Protein AF-A0A1Z4NPJ8-F1 (afdb_monomer_lite)

Foldseek 3Di:
DPPPVLVVVVVVLCVVVVVVVVVVVVCPPCCPDDQPQFDDPVLVVVVCVVQVWDDWDADPRRFTWTHHHPHPDIDTDDLVVVVVSCVVVDTDPVLVVLVVVLVVQQVSLVVVCVSVVDCVSNVVSVVSVVVSVVSVPPSDD

pLDDT: mean 70.24, std 15.09, range [37.28, 91.12]

Sequence (141 aa):
MTGLSRQKLGKFLVSAISFFFLDLNSMQIPIFQTPMKHYCDRWIEEWCLDNGWTDLFIERSNNYWAFPPGAVMPEPIPAQVLHIIKAERGMTFEEKFWSISAVIGTLVAIISTYIFKCPMPMIIAFAFDAVTAAQLELEDI

Secondary structure (DSSP, 8-state):
--HHHHHHHHHHHHHHHHHHHHHHHHS---SS------S-HHHHHHHHHHTT-EEEEEETTTEEEEEPTT-SS-EEPPHHHHHHHHHHH---HHHHHHHHHHHHHHHHHHHHHHHH--SHHHHHHHHHHHHHHHHHSTT--

Structure (mmCIF, N/CA/C/O backbone):
data_AF-A0A1Z4NPJ8-F1
#
_entry.id   AF-A0A1Z4NPJ8-F1
#
loop_
_atom_site.group_PDB
_atom_site.id
_atom_site.type_symbol
_atom_site.label_atom_id
_atom_site.label_alt_id
_atom_site.label_comp_id
_atom_site.label_asym_id
_atom_site.label_entity_id
_atom_site.label_seq_id
_atom_site.pdbx_PDB_ins_code
_atom_site.Cartn_x
_atom_site.Cartn_y
_atom_site.Cartn_z
_atom_site.occupancy
_atom_site.B_iso_or_equiv
_atom_site.auth_seq_id
_atom_site.auth_comp_id
_atom_site.auth_asym_id
_atom_site.auth_atom_id
_atom_site.pdbx_PDB_model_num
ATOM 1 N N . MET A 1 1 ? -11.045 3.114 49.643 1.00 44.00 1 MET A N 1
ATOM 2 C CA . MET A 1 1 ? -9.840 3.538 48.884 1.00 44.00 1 MET A CA 1
ATOM 3 C C . MET A 1 1 ? -9.912 3.137 47.396 1.00 44.00 1 MET A C 1
ATOM 5 O O . MET A 1 1 ? -8.926 2.699 46.828 1.00 44.00 1 MET A O 1
ATOM 9 N N . THR A 1 2 ? -11.056 3.304 46.720 1.00 51.03 2 THR A N 1
ATOM 10 C CA . THR A 1 2 ? -11.280 2.831 45.328 1.00 51.03 2 THR A CA 1
ATOM 11 C C . THR A 1 2 ? -11.629 3.956 44.338 1.00 51.03 2 THR A C 1
ATOM 13 O O . THR A 1 2 ? -11.810 3.702 43.151 1.00 51.03 2 THR A O 1
ATOM 16 N N . GLY A 1 3 ? -11.699 5.212 44.800 1.00 46.16 3 GLY A N 1
ATOM 17 C CA . GLY A 1 3 ? -12.078 6.374 43.979 1.00 46.16 3 GLY A CA 1
ATOM 18 C C . GLY A 1 3 ? -10.922 7.081 43.259 1.00 46.16 3 GLY A C 1
ATOM 19 O O . GLY A 1 3 ? -11.138 7.703 42.223 1.00 46.16 3 GLY A O 1
ATOM 20 N N . LEU A 1 4 ? -9.684 6.957 43.756 1.00 44.62 4 LEU A N 1
ATOM 21 C CA . LEU A 1 4 ? -8.534 7.713 43.232 1.00 44.62 4 LEU A CA 1
ATOM 22 C C . LEU A 1 4 ? -7.967 7.122 41.923 1.00 44.62 4 LEU A C 1
ATOM 24 O O . LEU A 1 4 ? -7.453 7.856 41.082 1.00 44.62 4 LEU A O 1
ATOM 28 N N . SER A 1 5 ? -8.119 5.806 41.716 1.00 52.56 5 SER A N 1
ATOM 29 C CA . SER A 1 5 ? -7.700 5.110 40.486 1.00 52.56 5 SER A CA 1
ATOM 30 C C . SER A 1 5 ? -8.597 5.458 39.286 1.00 52.56 5 SER A C 1
ATOM 32 O O . SER A 1 5 ? -8.096 5.736 38.197 1.00 52.56 5 SER A O 1
ATOM 34 N N . ARG A 1 6 ? -9.920 5.586 39.496 1.00 52.38 6 ARG A N 1
ATOM 35 C CA . ARG A 1 6 ? -10.877 5.984 38.441 1.00 52.38 6 ARG A CA 1
ATOM 36 C C . ARG A 1 6 ? -10.628 7.389 37.897 1.00 52.38 6 ARG A C 1
ATOM 38 O O . ARG A 1 6 ? -10.771 7.606 36.702 1.00 52.38 6 ARG A O 1
ATOM 45 N N . GLN A 1 7 ? -10.234 8.334 38.750 1.00 52.19 7 GLN A N 1
ATOM 46 C CA . GLN A 1 7 ? -9.930 9.710 38.338 1.00 52.19 7 GLN A CA 1
ATOM 47 C C . GLN A 1 7 ? -8.653 9.798 37.491 1.00 52.19 7 GLN A C 1
ATOM 49 O O . GLN A 1 7 ? -8.614 10.536 36.509 1.00 52.19 7 GLN A O 1
ATOM 54 N N . LYS A 1 8 ? -7.616 9.025 37.838 1.00 53.03 8 LYS A N 1
ATOM 55 C CA . LYS A 1 8 ? -6.364 8.968 37.067 1.00 53.03 8 LYS A CA 1
ATOM 56 C C . LYS A 1 8 ? -6.570 8.283 35.714 1.00 53.03 8 LYS A C 1
ATOM 58 O O . LYS A 1 8 ? -6.087 8.786 34.707 1.00 53.03 8 LYS A O 1
ATOM 63 N N . LEU A 1 9 ? -7.351 7.202 35.690 1.00 51.91 9 LEU A N 1
ATOM 64 C CA . LEU A 1 9 ? -7.707 6.488 34.464 1.00 51.91 9 LEU A CA 1
ATOM 65 C C . LEU A 1 9 ? -8.627 7.322 33.562 1.00 51.91 9 LEU A C 1
ATOM 67 O O . LEU A 1 9 ? -8.419 7.353 32.359 1.00 51.91 9 LEU A O 1
ATOM 71 N N . GLY A 1 10 ? -9.583 8.063 34.134 1.00 55.19 10 GLY A N 1
ATOM 72 C CA . GLY A 1 10 ? -10.443 8.993 33.397 1.00 55.19 10 GLY A CA 1
ATOM 73 C C . GLY A 1 10 ? -9.663 10.146 32.766 1.00 55.19 10 GLY A C 1
ATOM 74 O O . GLY A 1 10 ? -9.915 10.488 31.620 1.00 55.19 10 GLY A O 1
ATOM 75 N N . LYS A 1 11 ? -8.650 10.689 33.456 1.00 55.72 11 LYS A N 1
ATOM 76 C CA . LYS A 1 11 ? -7.721 11.668 32.863 1.00 55.72 11 LYS A CA 1
ATOM 77 C C . LYS A 1 11 ? -6.855 11.056 31.763 1.00 55.72 11 LYS A C 1
ATOM 79 O O . LYS A 1 11 ? -6.576 11.741 30.792 1.00 55.72 11 LYS A O 1
ATOM 84 N N . PHE A 1 12 ? -6.476 9.784 31.881 1.00 57.19 12 PHE A N 1
ATOM 85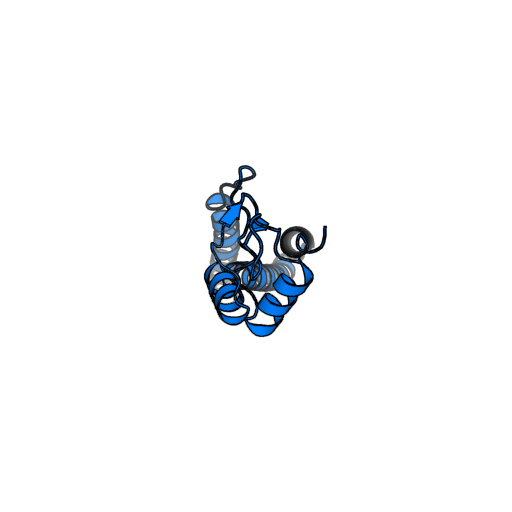 C CA . PHE A 1 12 ? -5.728 9.069 30.845 1.00 57.19 12 PHE A CA 1
ATOM 86 C C . PHE A 1 12 ? -6.593 8.768 29.616 1.00 57.19 12 PHE A C 1
ATOM 88 O O . PHE A 1 12 ? -6.129 8.923 28.499 1.00 57.19 12 PHE A O 1
ATOM 95 N N . LEU A 1 13 ? -7.866 8.414 29.811 1.00 54.06 13 LEU A N 1
ATOM 96 C CA . LEU A 1 13 ? -8.832 8.176 28.738 1.00 54.06 13 LEU A CA 1
ATOM 97 C C . LEU A 1 13 ? -9.266 9.465 28.057 1.00 54.06 13 LEU A C 1
ATOM 99 O O . LEU A 1 13 ? -9.325 9.498 26.842 1.00 54.06 13 LEU A O 1
ATOM 103 N N . VAL A 1 14 ? -9.505 10.537 28.814 1.00 59.09 14 VAL A N 1
ATOM 104 C CA . VAL A 1 14 ? -9.710 11.871 28.238 1.00 59.09 14 VAL A CA 1
ATOM 105 C C . VAL A 1 14 ? -8.441 12.322 27.530 1.00 59.09 14 VAL A C 1
ATOM 107 O O . VAL A 1 14 ? -8.551 12.865 26.452 1.00 59.09 14 VAL A O 1
ATOM 110 N N . SER A 1 15 ? -7.244 12.041 28.050 1.00 53.31 15 SER A N 1
ATOM 111 C CA . SER A 1 15 ? -6.000 12.348 27.339 1.00 53.31 15 SER A CA 1
ATOM 112 C C . SER A 1 15 ? -5.794 11.481 26.102 1.00 53.31 15 SER A C 1
ATOM 114 O O . SER A 1 15 ? -5.224 11.991 25.159 1.00 53.31 15 SER A O 1
ATOM 116 N N . ALA A 1 16 ? -6.236 10.221 26.077 1.00 55.78 16 ALA A N 1
ATOM 117 C CA . ALA A 1 16 ? -6.115 9.317 24.931 1.00 55.78 16 ALA A CA 1
ATOM 118 C C . ALA A 1 16 ? -7.176 9.611 23.868 1.00 55.78 16 ALA A C 1
ATOM 120 O O . ALA A 1 16 ? -6.854 9.640 22.692 1.00 55.78 16 ALA A O 1
ATOM 121 N N . ILE A 1 17 ? -8.410 9.914 24.280 1.00 59.59 17 ILE A N 1
ATOM 122 C CA . ILE A 1 17 ? -9.469 10.440 23.415 1.00 59.59 17 ILE A CA 1
ATOM 123 C C . ILE A 1 17 ? -9.048 11.803 22.896 1.00 59.59 17 ILE A C 1
ATOM 125 O O . ILE A 1 17 ? -9.166 12.010 21.707 1.00 59.59 17 ILE A O 1
ATOM 129 N N . SER A 1 18 ? -8.512 12.697 23.732 1.00 54.12 18 SER A N 1
ATOM 130 C CA . SER A 1 18 ? -7.949 13.976 23.298 1.00 54.12 18 SER A CA 1
ATOM 131 C C . SER A 1 18 ? -6.697 13.795 22.466 1.00 54.12 18 SER A C 1
ATOM 133 O O . SER A 1 18 ? -6.475 14.650 21.642 1.00 54.12 18 SER A O 1
ATOM 135 N N . PHE A 1 19 ? -5.900 12.735 22.627 1.00 54.03 19 PHE A N 1
ATOM 136 C CA . PHE A 1 19 ? -4.785 12.426 21.728 1.00 54.03 19 PHE A CA 1
ATOM 137 C C . PHE A 1 19 ? -5.314 11.930 20.388 1.00 54.03 19 PHE A C 1
ATOM 139 O O . PHE A 1 19 ? -4.790 12.353 19.383 1.00 54.03 19 PHE A O 1
ATOM 146 N N . PHE A 1 20 ? -6.395 11.144 20.366 1.00 54.44 20 PHE A N 1
ATOM 147 C CA . PHE A 1 20 ? -7.124 10.750 19.156 1.00 54.44 20 PHE A CA 1
ATOM 148 C C . PHE A 1 20 ? -7.837 11.949 18.505 1.00 54.44 20 PHE A C 1
ATOM 150 O O . PHE A 1 20 ? -7.895 12.050 17.291 1.00 54.44 20 PHE A O 1
ATOM 157 N N . PHE A 1 21 ? -8.353 12.884 19.314 1.00 46.94 21 PHE A N 1
ATOM 158 C CA . PHE A 1 21 ? -9.003 14.134 18.902 1.00 46.94 21 PHE A CA 1
ATOM 159 C C . PHE A 1 21 ? -7.989 15.208 18.497 1.00 46.94 21 PHE A C 1
ATOM 161 O O . PHE A 1 21 ? -8.321 16.084 17.706 1.00 46.94 21 PHE A O 1
ATOM 168 N N . LEU A 1 22 ? -6.781 15.171 19.068 1.00 44.59 22 LEU A N 1
ATOM 169 C CA . LEU A 1 22 ? -5.618 15.944 18.653 1.00 44.59 22 LEU A CA 1
ATOM 170 C C . LEU A 1 22 ? -5.027 15.321 17.409 1.00 44.59 22 LEU A C 1
ATOM 172 O O . LEU A 1 22 ? -4.691 16.103 16.550 1.00 44.59 22 LEU A O 1
ATOM 176 N N . ASP A 1 23 ? -5.005 13.997 17.251 1.00 45.50 23 ASP A N 1
ATOM 177 C CA . ASP A 1 23 ? -4.711 13.338 15.978 1.00 45.50 23 ASP A CA 1
ATOM 178 C C . ASP A 1 23 ? -5.727 13.811 14.941 1.00 45.50 23 ASP A C 1
ATOM 180 O O . ASP A 1 23 ? -5.323 14.305 13.912 1.00 45.50 23 ASP A O 1
ATOM 184 N N . LEU A 1 24 ? -7.025 13.854 15.271 1.00 44.44 24 LEU A N 1
ATOM 185 C CA . LEU A 1 24 ? -8.109 14.432 14.455 1.00 44.44 24 LEU A CA 1
ATOM 186 C C . LEU A 1 24 ? -8.058 15.965 14.262 1.00 44.44 24 LEU A C 1
ATOM 188 O O . LEU A 1 24 ? -8.724 16.458 13.361 1.00 44.44 24 LEU A O 1
ATOM 192 N N . ASN A 1 25 ? -7.334 16.734 15.089 1.00 41.09 25 ASN A N 1
ATOM 193 C CA . ASN A 1 25 ? -7.172 18.196 14.933 1.00 41.09 25 ASN A CA 1
ATOM 194 C C . ASN A 1 25 ? -5.816 18.584 14.318 1.00 41.09 25 ASN A C 1
ATOM 196 O O . ASN A 1 25 ? -5.717 19.629 13.684 1.00 41.09 25 ASN A O 1
ATOM 200 N N . SER A 1 26 ? -4.772 17.769 14.485 1.00 40.66 26 SER A N 1
ATOM 201 C CA . SER A 1 26 ? -3.510 17.836 13.740 1.00 40.66 26 SER A CA 1
ATOM 202 C C . SER A 1 26 ? -3.658 17.196 12.366 1.00 40.66 26 SER A C 1
ATOM 204 O O . SER A 1 26 ? -3.011 17.621 11.415 1.00 40.66 26 SER A O 1
ATOM 206 N N . MET A 1 27 ? -4.599 16.263 12.232 1.00 42.34 27 MET A N 1
ATOM 207 C CA . MET A 1 27 ? -5.322 15.927 11.015 1.00 42.34 27 MET A CA 1
ATOM 208 C C . MET A 1 27 ? -6.317 17.056 10.768 1.00 42.34 27 MET A C 1
ATOM 210 O O . MET A 1 27 ? -7.532 16.891 10.764 1.00 42.34 27 MET A O 1
ATOM 214 N N . GLN A 1 28 ? -5.766 18.240 10.510 1.00 39.28 28 GLN A N 1
ATOM 215 C CA . GLN A 1 28 ? -6.287 19.090 9.462 1.00 39.28 28 GLN A CA 1
ATOM 216 C C . GLN A 1 28 ? -6.589 18.145 8.305 1.00 39.28 28 GLN A C 1
ATOM 218 O O . GLN A 1 28 ? -5.654 17.760 7.617 1.00 39.28 28 GLN A O 1
ATOM 223 N N . ILE A 1 29 ? -7.828 17.654 8.188 1.00 44.31 29 ILE A N 1
ATOM 224 C CA . ILE A 1 29 ? -8.201 16.696 7.157 1.00 44.31 29 ILE A CA 1
ATOM 225 C C . ILE A 1 29 ? -7.799 17.397 5.866 1.00 44.31 29 ILE A C 1
ATOM 227 O O . ILE A 1 29 ? -8.450 18.383 5.494 1.00 44.31 29 ILE A O 1
ATOM 231 N N . PRO A 1 30 ? -6.735 16.958 5.171 1.00 37.28 30 PRO A N 1
ATOM 232 C CA . PRO A 1 30 ? -6.502 17.407 3.833 1.00 37.28 30 PRO A CA 1
ATOM 233 C C . PRO A 1 30 ? -7.492 16.572 3.027 1.00 37.28 30 PRO A C 1
ATOM 235 O O . PRO A 1 30 ? -7.135 15.651 2.308 1.00 37.28 30 PRO A O 1
ATOM 238 N N . ILE A 1 31 ? -8.770 16.962 3.099 1.00 42.47 31 ILE A N 1
ATOM 239 C CA . ILE A 1 31 ? -9.710 16.765 1.990 1.00 42.47 31 ILE A CA 1
ATOM 240 C C . ILE A 1 31 ? -9.083 17.398 0.721 1.00 42.47 31 ILE A C 1
ATOM 242 O O . ILE A 1 31 ? -9.444 17.075 -0.403 1.00 42.47 31 ILE A O 1
ATOM 246 N N . PHE A 1 32 ? -8.055 18.239 0.900 1.00 41.12 32 PHE A N 1
ATOM 247 C CA . PHE A 1 32 ? -7.102 18.675 -0.104 1.00 41.12 32 PHE A CA 1
ATOM 248 C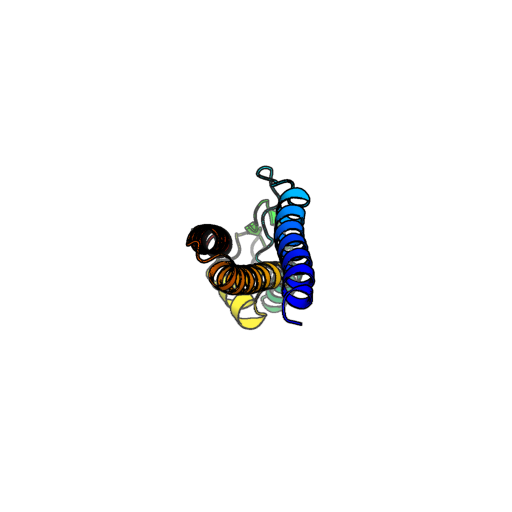 C . PHE A 1 32 ? -5.769 17.880 -0.079 1.00 41.12 32 PHE A C 1
ATOM 250 O O . PHE A 1 32 ? -4.764 18.325 0.464 1.00 41.12 32 PHE A O 1
ATOM 257 N N . GLN A 1 33 ? -5.792 16.699 -0.705 1.00 46.50 33 GLN A N 1
ATOM 258 C CA . GLN A 1 33 ? -4.694 16.031 -1.430 1.00 46.50 33 GLN A CA 1
ATOM 259 C C . GLN A 1 33 ? -3.292 15.938 -0.775 1.00 46.50 33 GLN A C 1
ATOM 261 O O . GLN A 1 33 ? -2.371 16.654 -1.163 1.00 46.50 33 GLN A O 1
ATOM 266 N N . THR A 1 34 ? -3.049 14.897 0.023 1.00 37.69 34 THR A N 1
ATOM 267 C CA . THR A 1 34 ? -1.805 14.116 -0.136 1.00 37.69 34 THR A CA 1
ATOM 268 C C . THR A 1 34 ? -2.210 12.674 -0.420 1.00 37.69 34 THR A C 1
ATOM 270 O O . THR A 1 34 ? -2.594 11.983 0.524 1.00 37.69 34 THR A O 1
ATOM 273 N N . PRO A 1 35 ? -2.231 12.220 -1.688 1.00 52.56 35 PRO A N 1
ATOM 274 C CA . PRO A 1 35 ? -2.492 10.812 -1.969 1.00 52.56 35 PRO A CA 1
ATOM 275 C C . PRO A 1 35 ? -1.463 9.985 -1.198 1.00 52.56 35 PRO A C 1
ATOM 277 O O . PRO A 1 35 ? -0.267 10.291 -1.259 1.00 52.56 35 PRO A O 1
ATOM 280 N N . MET A 1 36 ? -1.922 8.994 -0.429 1.00 55.78 36 MET A N 1
ATOM 281 C CA . MET A 1 36 ? -0.995 8.055 0.190 1.00 55.78 36 MET A CA 1
ATOM 282 C C . MET A 1 36 ? -0.176 7.414 -0.929 1.00 55.78 36 MET A C 1
ATOM 284 O O . MET A 1 36 ? -0.707 6.975 -1.954 1.00 55.78 36 MET A O 1
ATOM 288 N N . LYS A 1 37 ? 1.147 7.435 -0.771 1.00 61.69 37 LYS A N 1
ATOM 289 C CA . LYS A 1 37 ? 2.026 6.724 -1.690 1.00 61.69 37 LYS A CA 1
ATOM 290 C C . LYS A 1 37 ? 1.934 5.243 -1.343 1.00 61.69 37 LYS A C 1
ATOM 292 O O . LYS A 1 37 ? 2.508 4.796 -0.355 1.00 61.69 37 LYS A O 1
ATOM 297 N N . HIS A 1 38 ? 1.175 4.512 -2.149 1.00 63.31 38 HIS A N 1
ATOM 298 C CA . HIS A 1 38 ? 0.967 3.072 -1.993 1.00 63.31 38 HIS A CA 1
ATOM 299 C C . HIS A 1 38 ? 2.200 2.267 -2.419 1.00 63.31 38 HIS A C 1
ATOM 301 O O . HIS A 1 38 ? 2.379 1.125 -2.002 1.00 63.31 38 HIS A O 1
ATOM 307 N N . TYR A 1 39 ? 3.094 2.880 -3.202 1.00 67.31 39 TYR A N 1
ATOM 308 C CA . TYR A 1 39 ? 4.330 2.257 -3.648 1.00 67.31 39 TYR A CA 1
ATOM 309 C C . TYR A 1 39 ? 5.539 3.124 -3.306 1.00 67.31 39 TYR A C 1
ATOM 311 O O . TYR A 1 39 ? 5.509 4.354 -3.393 1.00 67.31 39 TYR A O 1
ATOM 319 N N . CYS A 1 40 ? 6.629 2.466 -2.912 1.00 75.00 40 CYS A N 1
ATOM 320 C CA . CYS A 1 40 ? 7.914 3.129 -2.779 1.00 75.00 40 CYS A CA 1
ATOM 321 C C . CYS A 1 40 ? 8.538 3.277 -4.167 1.00 75.00 40 CYS A C 1
ATOM 323 O O . CYS A 1 40 ? 8.843 2.278 -4.818 1.00 75.00 40 CYS A O 1
ATOM 325 N N . ASP A 1 41 ? 8.789 4.519 -4.579 1.00 80.31 41 ASP A N 1
ATOM 326 C CA . ASP A 1 41 ? 9.365 4.848 -5.889 1.00 80.31 41 ASP A CA 1
ATOM 327 C C . ASP A 1 41 ? 10.677 4.076 -6.161 1.00 80.31 41 ASP A C 1
ATOM 329 O O . ASP A 1 41 ? 10.920 3.629 -7.279 1.00 80.31 41 ASP A O 1
ATOM 333 N N . ARG A 1 42 ? 11.473 3.808 -5.113 1.00 81.62 42 ARG A N 1
ATOM 334 C CA . ARG A 1 42 ? 12.717 3.021 -5.208 1.00 81.62 42 ARG A CA 1
ATOM 335 C C . ARG A 1 42 ? 12.499 1.564 -5.598 1.00 81.62 42 ARG A C 1
ATOM 337 O O . ARG A 1 42 ? 13.323 1.005 -6.305 1.00 81.62 42 ARG A O 1
ATOM 344 N N . TRP A 1 43 ? 11.427 0.927 -5.129 1.00 85.25 43 TRP A N 1
ATOM 345 C CA . TRP A 1 43 ? 11.171 -0.479 -5.461 1.00 85.25 43 TRP A CA 1
ATOM 346 C C . TRP A 1 43 ? 10.842 -0.646 -6.940 1.00 85.25 43 TRP A C 1
ATOM 348 O O . TRP A 1 43 ? 11.221 -1.640 -7.552 1.00 85.25 43 TRP A O 1
ATOM 358 N N . ILE A 1 44 ? 10.159 0.347 -7.505 1.00 85.44 44 ILE A N 1
ATOM 359 C CA . ILE A 1 44 ? 9.798 0.377 -8.918 1.00 85.44 44 ILE A CA 1
ATOM 360 C C . ILE A 1 44 ? 11.033 0.694 -9.757 1.00 85.44 44 ILE A C 1
ATOM 362 O O . ILE A 1 44 ? 11.257 0.036 -10.763 1.00 85.44 44 ILE A O 1
ATOM 366 N N . GLU A 1 45 ? 11.877 1.626 -9.311 1.00 86.69 45 GLU A N 1
ATOM 367 C CA . GLU A 1 45 ? 13.161 1.919 -9.954 1.00 86.69 45 GLU A CA 1
ATOM 368 C C . GLU A 1 45 ? 14.086 0.688 -9.985 1.00 86.69 45 GLU A C 1
ATOM 370 O O . GLU A 1 45 ? 14.621 0.353 -11.041 1.00 86.69 45 GLU A O 1
ATOM 375 N N . GLU A 1 46 ? 14.216 -0.033 -8.865 1.00 88.38 46 GLU A N 1
ATOM 376 C CA . GLU A 1 46 ? 14.967 -1.295 -8.786 1.00 88.38 46 GLU A CA 1
ATOM 377 C C . GLU A 1 46 ? 14.398 -2.346 -9.754 1.00 88.38 46 GLU A C 1
ATOM 379 O O . GLU A 1 46 ? 15.146 -2.933 -10.535 1.00 88.38 46 GLU A O 1
ATOM 384 N N . TRP A 1 47 ? 13.073 -2.538 -9.773 1.00 89.00 47 TRP A N 1
ATOM 385 C CA . TRP A 1 47 ? 12.435 -3.487 -10.691 1.00 89.00 47 TRP A CA 1
ATOM 386 C C . TRP A 1 47 ? 12.630 -3.095 -12.162 1.00 89.00 47 TRP A C 1
ATOM 388 O O . TRP A 1 47 ? 12.885 -3.961 -13.002 1.00 89.00 47 TRP A O 1
ATOM 398 N N . CYS A 1 48 ? 12.540 -1.802 -12.484 1.00 87.94 48 CYS A N 1
ATOM 399 C CA . CYS A 1 48 ? 12.781 -1.302 -13.831 1.00 87.94 48 CYS A CA 1
ATOM 400 C C . CYS A 1 48 ? 14.213 -1.612 -14.283 1.00 87.94 48 CYS A C 1
ATOM 402 O O . CYS A 1 48 ? 14.394 -2.161 -15.369 1.00 87.94 48 CYS A O 1
ATOM 404 N N . LEU A 1 49 ? 15.211 -1.348 -13.434 1.00 87.94 49 LEU A N 1
ATOM 405 C CA . LEU A 1 49 ? 16.616 -1.649 -13.723 1.00 87.94 49 LEU A CA 1
ATOM 406 C C . LEU A 1 49 ? 16.848 -3.147 -13.966 1.00 87.94 49 LEU A C 1
ATOM 408 O O . LEU A 1 49 ? 17.515 -3.509 -14.936 1.00 87.94 49 LEU A O 1
ATOM 412 N N . ASP A 1 50 ? 16.253 -4.010 -13.143 1.00 89.75 50 ASP A N 1
ATOM 413 C CA . ASP A 1 50 ? 16.400 -5.465 -13.260 1.00 89.75 50 ASP A CA 1
ATOM 414 C C . ASP A 1 50 ? 15.744 -6.033 -14.533 1.00 89.75 50 ASP A C 1
ATOM 416 O O . ASP A 1 50 ? 16.223 -7.017 -15.099 1.00 89.75 50 ASP A O 1
ATOM 420 N N . ASN A 1 51 ? 14.670 -5.402 -15.020 1.00 87.19 51 ASN A N 1
ATOM 421 C CA . ASN A 1 51 ? 13.919 -5.845 -16.201 1.00 87.19 51 ASN A CA 1
ATOM 422 C C . ASN A 1 51 ? 14.309 -5.105 -17.494 1.00 87.19 51 ASN A C 1
ATOM 424 O O . ASN A 1 51 ? 13.692 -5.320 -18.539 1.00 87.19 51 ASN A O 1
ATOM 428 N N . GLY A 1 52 ? 15.327 -4.240 -17.444 1.00 87.62 52 GLY A N 1
ATOM 429 C CA . GLY A 1 52 ? 15.801 -3.475 -18.600 1.00 87.62 52 GLY A CA 1
ATOM 430 C C . GLY A 1 52 ? 14.865 -2.343 -19.036 1.00 87.62 52 GLY A C 1
ATOM 431 O O . GLY A 1 52 ? 14.930 -1.915 -20.188 1.00 87.62 52 GLY A O 1
ATOM 432 N N . TRP A 1 53 ? 13.998 -1.877 -18.137 1.00 91.12 53 TRP A N 1
ATOM 433 C CA . TRP A 1 53 ? 13.188 -0.679 -18.331 1.00 91.12 53 TRP A CA 1
ATOM 434 C C . TRP A 1 53 ? 13.985 0.566 -17.937 1.00 91.12 53 TRP A C 1
ATOM 436 O O . TRP A 1 53 ? 14.720 0.561 -16.949 1.00 91.12 53 TRP A O 1
ATOM 446 N N . THR A 1 54 ? 13.827 1.649 -18.692 1.00 85.56 54 THR A N 1
ATOM 447 C CA . THR A 1 54 ? 14.578 2.897 -18.488 1.00 85.56 54 THR A CA 1
ATOM 448 C C . THR A 1 54 ? 13.652 4.088 -18.263 1.00 85.56 54 THR A C 1
ATOM 450 O O . THR A 1 54 ? 12.473 4.036 -18.605 1.00 85.56 54 THR A O 1
ATOM 453 N N . ASP A 1 55 ? 14.194 5.164 -17.686 1.00 85.12 55 ASP A N 1
ATOM 454 C CA . ASP A 1 55 ? 13.520 6.454 -17.482 1.00 85.12 55 ASP A CA 1
ATOM 455 C C . ASP A 1 55 ? 12.147 6.345 -16.789 1.00 85.12 55 ASP A C 1
ATOM 457 O O . ASP A 1 55 ? 11.098 6.597 -17.387 1.00 85.12 55 ASP A O 1
ATOM 461 N N . LEU A 1 56 ? 12.160 5.984 -15.497 1.00 85.06 56 LEU A N 1
ATOM 462 C CA . LEU A 1 56 ? 10.960 5.968 -14.659 1.00 85.06 56 LEU A CA 1
ATOM 463 C C . LEU A 1 56 ? 10.414 7.392 -14.479 1.00 85.06 56 LEU A C 1
ATOM 465 O O . LEU A 1 56 ? 11.019 8.243 -13.823 1.00 85.06 56 LEU A O 1
ATOM 469 N N . PHE A 1 57 ? 9.231 7.628 -15.028 1.00 83.69 57 PHE A N 1
ATOM 470 C CA . PHE A 1 57 ? 8.451 8.840 -14.865 1.00 83.69 57 PHE A CA 1
ATOM 471 C C . PHE A 1 57 ? 7.249 8.574 -13.957 1.00 83.69 57 PHE A C 1
ATOM 473 O O . PHE A 1 57 ? 6.472 7.644 -14.166 1.00 83.69 57 PHE A O 1
ATOM 480 N N . ILE A 1 58 ? 7.090 9.410 -12.934 1.00 80.75 58 ILE A N 1
ATOM 481 C CA . ILE A 1 58 ? 6.011 9.289 -11.953 1.00 80.75 58 ILE A CA 1
ATOM 482 C C . ILE A 1 58 ? 5.021 10.416 -12.211 1.00 80.75 58 ILE A C 1
ATOM 484 O O . ILE A 1 58 ? 5.324 11.590 -11.986 1.00 80.75 58 ILE A O 1
ATOM 488 N N . GLU A 1 59 ? 3.831 10.056 -12.674 1.00 75.88 59 GLU A N 1
ATOM 489 C CA . GLU A 1 59 ? 2.733 10.992 -12.860 1.00 75.88 59 GLU A CA 1
ATOM 490 C C . GLU A 1 59 ? 1.860 11.074 -11.595 1.00 75.88 59 GLU A C 1
ATOM 492 O O . GLU A 1 59 ? 1.966 10.272 -10.662 1.00 75.88 59 GLU A O 1
ATOM 497 N N . ARG A 1 60 ? 1.006 12.101 -11.515 1.00 66.50 60 ARG A N 1
ATOM 498 C CA . ARG A 1 60 ? 0.163 12.376 -10.344 1.00 66.50 60 ARG A CA 1
ATOM 499 C C . ARG A 1 60 ? -0.667 11.129 -9.983 1.00 66.50 60 ARG A C 1
ATOM 501 O O . ARG A 1 60 ? -1.284 10.525 -10.858 1.00 66.50 60 ARG A O 1
ATOM 508 N N . SER A 1 61 ? -0.707 10.803 -8.686 1.00 64.94 61 SER A N 1
ATOM 509 C CA . SER A 1 61 ? -1.510 9.712 -8.097 1.00 64.94 61 SER A CA 1
ATOM 510 C C . SER A 1 61 ? -1.012 8.276 -8.366 1.00 64.94 61 SER A C 1
ATOM 512 O O . SER A 1 61 ? -1.810 7.428 -8.737 1.00 64.94 61 SER A O 1
ATOM 514 N N . ASN A 1 62 ? 0.277 7.982 -8.135 1.00 70.25 62 ASN A N 1
ATOM 515 C CA . ASN A 1 62 ? 0.867 6.627 -8.236 1.00 70.25 62 ASN A CA 1
ATOM 516 C C . ASN A 1 62 ? 0.785 5.990 -9.639 1.00 70.25 62 ASN A C 1
ATOM 518 O O . ASN A 1 62 ? 0.786 4.769 -9.772 1.00 70.25 62 ASN A O 1
ATOM 522 N N . ASN A 1 63 ? 0.744 6.814 -10.688 1.00 80.38 63 ASN A N 1
ATOM 523 C CA . ASN A 1 63 ? 0.834 6.342 -12.066 1.00 80.38 63 ASN A CA 1
ATOM 524 C C . ASN A 1 63 ? 2.304 6.285 -12.481 1.00 80.38 63 ASN A C 1
ATOM 526 O O . ASN A 1 63 ? 2.959 7.323 -12.605 1.00 80.38 63 ASN A O 1
ATOM 530 N N . TYR A 1 64 ? 2.815 5.077 -12.689 1.00 85.31 64 TYR A N 1
ATOM 531 C CA . TYR A 1 64 ? 4.205 4.848 -13.061 1.00 85.31 64 TYR A CA 1
ATOM 532 C C . TYR A 1 64 ? 4.314 4.579 -14.554 1.00 85.31 64 TYR A C 1
ATOM 534 O O . TYR A 1 64 ? 3.640 3.699 -15.086 1.00 85.31 64 TYR A O 1
ATOM 542 N N . TRP A 1 65 ? 5.185 5.331 -15.209 1.00 87.38 65 TRP A N 1
ATOM 543 C CA . TRP A 1 65 ? 5.487 5.215 -16.625 1.00 87.38 65 TRP A CA 1
ATOM 544 C C . TRP A 1 65 ? 6.968 4.935 -16.780 1.00 87.38 65 TRP A C 1
ATOM 546 O O . TRP A 1 65 ? 7.790 5.551 -16.109 1.00 87.38 65 TRP A O 1
ATOM 556 N N . ALA A 1 66 ? 7.324 4.018 -17.661 1.00 89.81 66 ALA A N 1
ATOM 557 C CA . ALA A 1 66 ? 8.719 3.743 -17.965 1.00 89.81 66 ALA A CA 1
ATOM 558 C C . ALA A 1 66 ? 8.838 3.239 -19.404 1.00 89.81 66 ALA A C 1
ATOM 560 O O . ALA A 1 66 ? 7.846 2.880 -20.041 1.00 89.81 66 ALA A O 1
ATOM 561 N N . PHE A 1 67 ? 10.053 3.240 -19.937 1.00 89.44 67 PHE A N 1
ATOM 562 C CA . PHE A 1 67 ? 10.323 2.757 -21.284 1.00 89.44 67 PHE A CA 1
ATOM 563 C C . PHE A 1 67 ? 10.659 1.266 -21.231 1.00 89.44 67 PHE A C 1
ATOM 565 O O . PHE A 1 67 ? 11.660 0.909 -20.606 1.00 89.44 67 PHE A O 1
ATOM 572 N N . PRO A 1 68 ? 9.874 0.388 -21.878 1.00 87.69 68 PRO A N 1
ATOM 573 C CA . P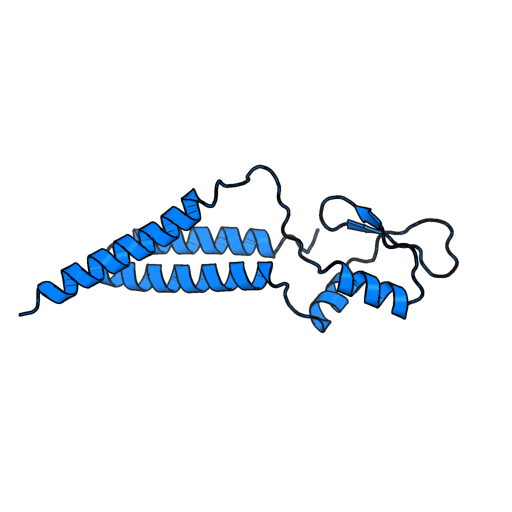RO A 1 68 ? 10.240 -1.015 -21.998 1.00 87.69 68 PRO A CA 1
ATOM 574 C C . PRO A 1 68 ? 11.476 -1.198 -22.899 1.00 87.69 68 PRO A C 1
ATOM 576 O O . PRO A 1 68 ? 11.785 -0.334 -23.730 1.00 87.69 68 PRO A O 1
ATOM 579 N N . PRO A 1 69 ? 12.195 -2.329 -22.778 1.00 88.19 69 PRO A N 1
ATOM 580 C CA . PRO A 1 69 ? 13.435 -2.560 -23.514 1.00 88.19 69 PRO A CA 1
ATOM 581 C C . PRO A 1 69 ? 13.208 -2.498 -25.032 1.00 88.19 69 PRO A C 1
ATOM 583 O O . PRO A 1 69 ? 12.503 -3.324 -25.610 1.00 88.19 69 PRO A O 1
ATOM 586 N N . GLY A 1 70 ? 13.835 -1.520 -25.691 1.00 84.50 70 GLY A N 1
ATOM 587 C CA . GLY A 1 70 ? 13.746 -1.324 -27.143 1.00 84.50 70 GLY A CA 1
ATOM 588 C C . GLY A 1 70 ? 12.544 -0.501 -27.625 1.00 84.50 70 GLY A C 1
ATOM 589 O O . GLY A 1 70 ? 12.371 -0.356 -28.836 1.00 84.50 70 GLY A O 1
ATOM 590 N N . ALA A 1 71 ? 11.737 0.056 -26.720 1.00 84.31 71 ALA A N 1
ATOM 591 C CA . ALA A 1 71 ? 10.647 0.961 -27.068 1.00 84.31 71 ALA A CA 1
ATOM 592 C C . ALA A 1 71 ? 11.087 2.434 -27.070 1.00 84.31 71 ALA A C 1
ATOM 594 O O . ALA A 1 71 ? 12.018 2.837 -26.379 1.00 84.31 71 ALA A O 1
ATOM 595 N N . VAL A 1 72 ? 10.388 3.248 -27.864 1.00 83.69 72 VAL A N 1
ATOM 596 C CA . VAL A 1 72 ? 10.653 4.694 -28.035 1.00 83.69 72 VAL A CA 1
ATOM 597 C C . VAL A 1 72 ? 9.566 5.547 -27.363 1.00 83.69 72 VAL A C 1
ATOM 599 O O . VAL A 1 72 ? 9.627 6.773 -27.377 1.00 83.69 72 VAL A O 1
ATOM 602 N N . MET A 1 73 ? 8.560 4.908 -26.762 1.00 88.56 73 MET A N 1
ATOM 603 C CA . MET A 1 73 ? 7.443 5.563 -26.087 1.00 88.56 73 MET A CA 1
ATOM 604 C C . MET A 1 73 ? 7.330 5.024 -24.656 1.00 88.56 73 MET A C 1
ATOM 606 O O . MET A 1 73 ? 7.466 3.812 -24.477 1.00 88.56 73 MET A O 1
ATOM 610 N N . PRO A 1 74 ? 7.095 5.889 -23.652 1.00 85.81 74 PRO A N 1
ATOM 611 C CA . PRO A 1 74 ? 6.843 5.428 -22.298 1.00 85.81 74 PRO A CA 1
ATOM 612 C C . PRO A 1 74 ? 5.483 4.734 -22.247 1.00 85.81 74 PRO A C 1
ATOM 614 O O . PRO A 1 74 ? 4.490 5.247 -22.769 1.00 85.81 74 PRO A O 1
ATOM 617 N N . GLU A 1 75 ? 5.443 3.581 -21.594 1.00 87.56 75 GLU A N 1
ATOM 618 C CA . GLU A 1 75 ? 4.223 2.818 -21.357 1.00 87.56 75 GLU A CA 1
ATOM 619 C C . GLU A 1 75 ? 3.910 2.794 -19.856 1.00 87.56 75 GLU A C 1
ATOM 621 O O . GLU A 1 75 ? 4.830 2.862 -19.029 1.00 87.56 75 GLU A O 1
ATOM 626 N N . PRO A 1 76 ? 2.621 2.731 -19.478 1.00 88.38 76 PRO A N 1
ATOM 627 C CA . PRO A 1 76 ? 2.252 2.611 -18.080 1.00 88.38 76 PRO A CA 1
ATOM 628 C C . PRO A 1 76 ? 2.680 1.231 -17.571 1.00 88.38 76 PRO A C 1
ATOM 630 O O . PRO A 1 76 ? 2.441 0.213 -18.226 1.00 88.38 76 PRO A O 1
ATOM 633 N N . ILE A 1 77 ? 3.307 1.185 -16.397 1.00 86.94 77 ILE A N 1
ATOM 634 C CA . ILE A 1 77 ? 3.724 -0.077 -15.784 1.00 86.94 77 ILE A CA 1
ATOM 635 C C . ILE A 1 77 ? 2.463 -0.891 -15.458 1.00 86.94 77 ILE A C 1
ATOM 637 O O . ILE A 1 77 ? 1.567 -0.371 -14.787 1.00 86.94 77 ILE A O 1
ATOM 641 N N . PRO A 1 78 ? 2.365 -2.159 -15.904 1.00 84.94 78 PRO A N 1
ATOM 642 C CA . PRO A 1 78 ? 1.186 -2.977 -15.654 1.00 84.94 78 PRO A CA 1
ATOM 643 C C . PRO A 1 78 ? 0.885 -3.089 -14.156 1.00 84.94 78 PRO A C 1
ATOM 645 O O . PRO A 1 78 ? 1.774 -3.412 -13.364 1.00 84.94 78 PRO A O 1
ATOM 648 N N . ALA A 1 79 ? -0.379 -2.898 -13.767 1.00 81.62 79 ALA A N 1
ATOM 649 C CA . ALA A 1 79 ? -0.799 -2.987 -12.366 1.00 81.62 79 ALA A CA 1
ATOM 650 C C . ALA A 1 79 ? -0.405 -4.331 -11.730 1.00 81.62 79 ALA A C 1
ATOM 652 O O . ALA A 1 79 ? 0.021 -4.381 -10.580 1.00 81.62 79 ALA A O 1
ATOM 653 N N . GLN A 1 80 ? -0.432 -5.422 -12.505 1.00 83.12 80 GLN A N 1
ATOM 654 C CA . GLN A 1 80 ? -0.022 -6.753 -12.050 1.00 83.12 80 GLN A CA 1
ATOM 655 C C . GLN A 1 80 ? 1.429 -6.770 -11.555 1.00 83.12 80 GLN A C 1
ATOM 657 O O . GLN A 1 80 ? 1.726 -7.403 -10.545 1.00 83.12 80 GLN A O 1
ATOM 662 N N . VAL A 1 81 ? 2.327 -6.055 -12.237 1.00 84.62 81 VAL A N 1
ATOM 663 C CA . VAL A 1 81 ? 3.732 -5.927 -11.833 1.00 84.62 81 VAL A CA 1
ATOM 664 C C . VAL A 1 81 ? 3.838 -5.129 -10.539 1.00 84.62 81 VAL A C 1
ATOM 666 O O . VAL A 1 81 ? 4.548 -5.544 -9.628 1.00 84.62 81 VAL A O 1
ATOM 669 N N . LEU A 1 82 ? 3.093 -4.028 -10.419 1.00 82.06 82 LEU A N 1
ATOM 670 C CA . LEU A 1 82 ? 3.067 -3.220 -9.199 1.00 82.06 82 LEU A CA 1
ATOM 671 C C . LEU A 1 82 ? 2.580 -4.041 -7.992 1.00 82.06 82 LEU A C 1
ATOM 673 O O . LEU A 1 82 ? 3.197 -3.984 -6.927 1.00 82.06 82 LEU A O 1
ATOM 677 N N . HIS A 1 83 ? 1.546 -4.876 -8.157 1.00 81.31 83 HIS A N 1
ATOM 678 C CA . HIS A 1 83 ? 1.102 -5.801 -7.107 1.00 81.31 83 HIS A CA 1
ATOM 679 C C . HIS A 1 83 ? 2.165 -6.843 -6.748 1.00 81.31 83 HIS A C 1
ATOM 681 O O . HIS A 1 83 ? 2.335 -7.138 -5.567 1.00 81.31 83 HIS A O 1
ATOM 687 N N . ILE A 1 84 ? 2.901 -7.385 -7.725 1.00 83.25 84 ILE A N 1
ATOM 688 C CA . ILE A 1 84 ? 3.997 -8.334 -7.465 1.00 83.25 84 ILE A CA 1
ATOM 689 C C . ILE A 1 84 ? 5.117 -7.649 -6.673 1.00 83.25 84 ILE A C 1
ATOM 691 O O . ILE A 1 84 ? 5.534 -8.172 -5.642 1.00 83.25 84 ILE A O 1
ATOM 695 N N . ILE A 1 85 ? 5.538 -6.448 -7.082 1.00 83.00 85 ILE A N 1
ATOM 696 C CA . ILE A 1 85 ? 6.551 -5.655 -6.368 1.00 83.00 85 ILE A CA 1
ATOM 697 C C . ILE A 1 85 ? 6.102 -5.394 -4.922 1.00 83.00 85 ILE A C 1
ATOM 699 O O . ILE A 1 85 ? 6.888 -5.555 -3.986 1.00 83.00 85 ILE A O 1
ATOM 703 N N . LYS A 1 86 ? 4.827 -5.039 -4.716 1.00 79.69 86 LYS A N 1
ATOM 704 C CA . LYS A 1 86 ? 4.252 -4.827 -3.379 1.00 79.69 86 LYS A CA 1
ATOM 705 C C . LYS A 1 86 ? 4.183 -6.120 -2.562 1.00 79.69 86 LYS A C 1
ATOM 707 O O . LYS A 1 86 ? 4.486 -6.104 -1.372 1.00 79.69 86 LYS A O 1
ATOM 712 N N . ALA A 1 87 ? 3.847 -7.250 -3.180 1.00 79.94 87 ALA A N 1
ATOM 713 C CA . ALA A 1 87 ? 3.818 -8.549 -2.512 1.00 79.94 87 ALA A CA 1
ATOM 714 C C . ALA A 1 87 ? 5.219 -9.013 -2.074 1.00 79.94 87 ALA A C 1
ATOM 716 O O . ALA A 1 87 ? 5.365 -9.588 -0.996 1.00 79.94 87 ALA A O 1
ATOM 717 N N . GLU A 1 88 ? 6.251 -8.736 -2.874 1.00 79.94 88 GLU A N 1
ATOM 718 C CA . GLU A 1 88 ? 7.639 -9.103 -2.570 1.00 79.94 88 GLU A CA 1
ATOM 719 C C . GLU A 1 88 ? 8.289 -8.188 -1.523 1.00 79.94 88 GLU A C 1
ATOM 721 O O . GLU A 1 88 ? 9.055 -8.657 -0.679 1.00 79.94 88 GLU A O 1
ATOM 726 N N . ARG A 1 89 ? 8.000 -6.880 -1.563 1.00 76.50 89 ARG A N 1
ATOM 727 C CA . ARG A 1 89 ? 8.636 -5.872 -0.694 1.00 76.50 89 ARG A CA 1
ATOM 728 C C . ARG A 1 89 ? 7.824 -5.534 0.565 1.00 76.50 89 ARG A C 1
ATOM 730 O O . ARG A 1 89 ? 8.393 -5.011 1.524 1.00 76.50 89 ARG A O 1
ATOM 737 N N . GLY A 1 90 ? 6.541 -5.897 0.606 1.00 73.38 90 GLY A N 1
ATOM 738 C CA . GLY A 1 90 ? 5.629 -5.697 1.736 1.00 73.38 90 GLY A CA 1
ATOM 739 C C . GLY A 1 90 ? 4.847 -4.375 1.697 1.00 73.38 90 GLY A C 1
ATOM 740 O O . GLY A 1 90 ? 4.886 -3.629 0.722 1.00 73.38 90 GLY A O 1
ATOM 741 N N . MET A 1 91 ? 4.116 -4.089 2.782 1.00 64.75 91 MET A N 1
ATOM 742 C CA . MET A 1 91 ? 3.358 -2.836 2.960 1.00 64.75 91 MET A CA 1
ATOM 743 C C . MET A 1 91 ? 4.283 -1.632 3.173 1.00 64.75 91 MET A C 1
ATOM 745 O O . MET A 1 91 ? 5.321 -1.748 3.836 1.00 64.75 91 MET A O 1
ATOM 749 N N . THR A 1 92 ? 3.872 -0.461 2.682 1.00 71.44 92 THR A N 1
ATOM 750 C CA . THR A 1 92 ? 4.589 0.796 2.941 1.00 71.44 92 THR A CA 1
ATOM 751 C C . THR A 1 92 ? 4.480 1.202 4.416 1.00 71.44 92 THR A C 1
ATOM 753 O O . THR A 1 92 ? 3.620 0.728 5.169 1.00 71.44 92 THR A O 1
ATOM 756 N N . PHE A 1 93 ? 5.395 2.059 4.881 1.00 65.94 93 PHE A N 1
ATOM 757 C CA . PHE A 1 93 ? 5.404 2.504 6.280 1.00 65.94 93 PHE A CA 1
ATOM 758 C C . PHE A 1 93 ? 4.134 3.279 6.634 1.00 65.94 93 PHE A C 1
ATOM 760 O O . PHE A 1 93 ? 3.636 3.162 7.753 1.00 65.94 93 PHE A O 1
ATOM 767 N N . GLU A 1 94 ? 3.607 4.029 5.674 1.00 67.25 94 GLU A N 1
ATOM 768 C CA . GLU A 1 94 ? 2.391 4.817 5.776 1.00 67.25 94 GLU A CA 1
ATOM 769 C C . GLU A 1 94 ? 1.169 3.909 5.964 1.00 67.25 94 GLU A C 1
ATOM 771 O O . GLU A 1 94 ? 0.446 4.063 6.947 1.00 67.25 94 GLU A O 1
ATOM 776 N N . GLU A 1 95 ? 0.986 2.903 5.102 1.00 69.94 95 GLU A N 1
ATOM 777 C CA . GLU A 1 95 ? -0.100 1.915 5.219 1.00 69.94 95 GLU A CA 1
ATOM 778 C C . GLU A 1 95 ? -0.047 1.176 6.554 1.00 69.94 95 GLU A C 1
ATOM 780 O O . GLU A 1 95 ? -1.052 1.025 7.253 1.00 69.94 95 G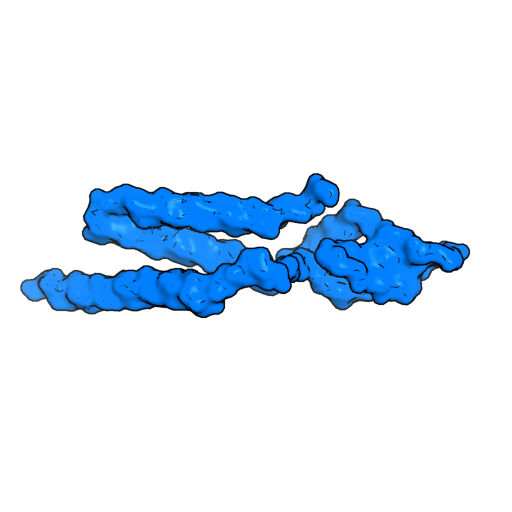LU A O 1
ATOM 785 N N . LYS A 1 96 ? 1.158 0.763 6.955 1.00 75.31 96 LYS A N 1
ATOM 786 C CA . LYS A 1 96 ? 1.374 0.085 8.229 1.00 75.31 96 LYS A CA 1
ATOM 787 C C . LYS A 1 96 ? 1.036 0.989 9.414 1.00 75.31 96 LYS A C 1
ATOM 789 O O . LYS A 1 96 ? 0.451 0.513 10.384 1.00 75.31 96 LYS A O 1
ATOM 794 N N . PHE A 1 97 ? 1.388 2.272 9.358 1.00 73.50 97 PHE A N 1
ATOM 795 C CA . PHE A 1 97 ? 1.073 3.230 10.415 1.00 73.50 97 PHE A CA 1
ATOM 796 C C . PHE A 1 97 ? -0.439 3.451 10.545 1.00 73.50 97 PHE A C 1
ATOM 798 O O . PHE A 1 97 ? -0.962 3.386 11.657 1.00 73.50 97 PHE A O 1
ATOM 805 N N . TRP A 1 98 ? -1.144 3.620 9.422 1.00 71.31 98 TRP A N 1
ATOM 806 C CA . TRP A 1 98 ? -2.605 3.753 9.389 1.00 71.31 98 TRP A CA 1
ATOM 807 C C . TRP A 1 98 ? -3.332 2.489 9.857 1.00 71.31 98 TRP A C 1
ATOM 809 O O . TRP A 1 98 ? -4.300 2.565 10.611 1.00 71.31 98 TRP A O 1
ATOM 819 N N . SER A 1 99 ? -2.839 1.309 9.481 1.00 75.12 99 SER A N 1
ATOM 820 C CA . SER A 1 99 ? -3.386 0.039 9.963 1.00 75.12 99 SER A CA 1
ATOM 821 C C . SER A 1 99 ? -3.186 -0.122 11.477 1.00 75.12 99 SER A C 1
ATOM 823 O O . SER A 1 99 ? -4.115 -0.470 12.207 1.00 75.12 99 SER A O 1
ATOM 825 N N . ILE A 1 100 ? -1.992 0.202 11.988 1.00 78.31 100 ILE A N 1
ATOM 826 C CA . ILE A 1 100 ? -1.699 0.144 13.426 1.00 78.31 100 ILE A CA 1
ATOM 827 C C . ILE A 1 100 ? -2.548 1.159 14.203 1.00 78.31 100 ILE A C 1
ATOM 829 O O . ILE A 1 100 ? -3.040 0.828 15.284 1.00 78.31 100 ILE A O 1
ATOM 833 N N . SER A 1 101 ? -2.747 2.371 13.679 1.00 74.38 101 SER A N 1
ATOM 834 C CA . SER A 1 101 ? -3.559 3.391 14.349 1.00 74.38 101 SER A CA 1
ATOM 835 C C . SER A 1 101 ? -5.032 2.978 1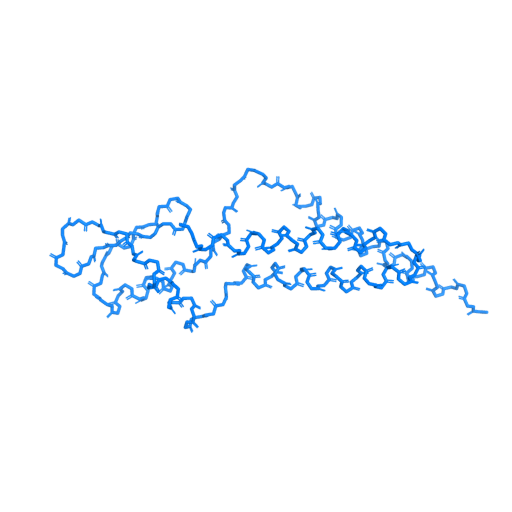4.448 1.00 74.38 101 SER A C 1
ATOM 837 O O . SER A 1 101 ? -5.621 3.141 15.518 1.00 74.38 101 SER A O 1
ATOM 839 N N . ALA A 1 102 ? -5.597 2.344 13.413 1.00 77.06 102 ALA A N 1
ATOM 840 C CA . ALA A 1 102 ? -6.945 1.766 13.440 1.00 77.06 102 ALA A CA 1
ATOM 841 C C . ALA A 1 102 ? -7.089 0.674 14.519 1.00 77.06 102 ALA A C 1
ATOM 843 O O . ALA A 1 102 ? -7.997 0.710 15.356 1.00 77.06 102 ALA A O 1
ATOM 844 N N . VAL A 1 103 ? -6.120 -0.242 14.605 1.00 79.31 103 VAL A N 1
ATOM 845 C CA . VAL A 1 103 ? -6.103 -1.295 15.638 1.00 79.31 103 VAL A CA 1
ATOM 846 C C . VAL A 1 103 ? -5.986 -0.711 17.052 1.00 79.31 103 VAL A C 1
ATOM 848 O O . VAL A 1 103 ? -6.647 -1.165 17.987 1.00 79.31 103 VAL A O 1
ATOM 851 N N . ILE A 1 104 ? -5.163 0.319 17.246 1.00 79.69 104 ILE A N 1
ATOM 852 C CA . ILE A 1 104 ? -5.049 0.982 18.552 1.00 79.69 104 ILE A CA 1
ATOM 853 C C . ILE A 1 104 ? -6.349 1.731 18.886 1.00 79.69 104 ILE A C 1
ATOM 855 O O . ILE A 1 104 ? -6.821 1.661 20.024 1.00 79.69 104 ILE A O 1
ATOM 859 N N . GLY A 1 105 ? -6.961 2.398 17.906 1.00 76.88 105 GLY A N 1
ATOM 860 C CA . GLY A 1 105 ? -8.232 3.105 18.056 1.00 76.88 105 GLY A CA 1
ATOM 861 C C . GLY A 1 105 ? -9.372 2.191 18.500 1.00 76.88 105 GLY A C 1
ATOM 862 O O . GLY A 1 105 ? -10.074 2.501 19.466 1.00 76.88 105 GLY A O 1
ATOM 863 N N . THR A 1 106 ? -9.508 1.022 17.874 1.00 78.38 106 THR A N 1
ATOM 864 C CA . THR A 1 106 ? -10.515 0.018 18.254 1.00 78.38 106 THR A CA 1
ATOM 865 C C . THR A 1 106 ? -10.300 -0.522 19.664 1.00 78.38 106 THR A C 1
ATOM 867 O O . THR A 1 106 ? -11.255 -0.607 20.441 1.00 78.38 106 THR A O 1
ATOM 870 N N . LEU A 1 107 ? -9.055 -0.809 20.059 1.00 80.38 107 LEU A N 1
ATOM 871 C CA . LEU A 1 107 ? -8.734 -1.238 21.425 1.00 80.38 107 LEU A CA 1
ATOM 872 C C . LEU A 1 107 ? -9.113 -0.178 22.467 1.00 80.38 107 LEU A C 1
ATOM 874 O O . LEU A 1 107 ? -9.731 -0.495 23.489 1.00 80.38 107 LEU A O 1
ATOM 878 N N . VAL A 1 108 ? -8.800 1.093 22.202 1.00 78.38 108 VAL A N 1
ATOM 879 C CA . VAL A 1 108 ? -9.180 2.209 23.080 1.00 78.38 108 VAL A CA 1
ATOM 880 C C . VAL A 1 108 ? -10.702 2.358 23.144 1.00 78.38 108 VAL A C 1
ATOM 882 O O . VAL A 1 108 ? -11.252 2.564 24.230 1.00 78.38 108 VAL A O 1
ATOM 885 N N . ALA A 1 109 ? -11.404 2.192 22.022 1.00 73.62 109 ALA A N 1
ATOM 886 C CA . ALA A 1 109 ? -12.861 2.259 21.965 1.00 73.62 109 ALA A CA 1
ATOM 887 C C . ALA A 1 109 ? -13.538 1.134 22.764 1.00 73.62 109 ALA A C 1
ATOM 889 O O . ALA A 1 109 ? -14.514 1.394 23.475 1.00 73.62 109 ALA A O 1
ATOM 890 N N . ILE A 1 110 ? -13.000 -0.089 22.732 1.00 79.12 110 ILE A N 1
ATOM 891 C CA . ILE A 1 110 ? -13.485 -1.216 23.544 1.00 79.12 110 ILE A CA 1
ATOM 892 C C . ILE A 1 110 ? -13.331 -0.900 25.038 1.00 79.12 110 ILE A C 1
ATOM 894 O O . ILE A 1 110 ? -14.291 -1.022 25.806 1.00 79.12 110 ILE A O 1
ATOM 898 N N . ILE A 1 111 ? -12.151 -0.430 25.455 1.00 80.50 111 ILE A N 1
ATOM 899 C CA . ILE A 1 111 ? -11.875 -0.071 26.857 1.00 80.50 111 ILE A CA 1
ATOM 900 C C . ILE A 1 111 ? -12.790 1.078 27.310 1.00 80.50 111 ILE A C 1
ATOM 902 O O . ILE A 1 111 ? -13.350 1.041 28.409 1.00 80.50 111 ILE A O 1
ATOM 906 N N . SER A 1 112 ? -12.990 2.077 26.449 1.00 69.25 112 SER A N 1
ATOM 907 C CA . SER A 1 112 ? -13.886 3.207 26.704 1.00 69.25 112 SER A CA 1
ATOM 908 C C . SER A 1 112 ? -15.341 2.755 26.857 1.00 69.25 112 SER A C 1
ATOM 910 O O . SER A 1 112 ? -16.014 3.150 27.810 1.00 69.25 112 SER A O 1
ATOM 912 N N . THR A 1 113 ? -15.809 1.854 25.990 1.00 74.69 113 THR A N 1
ATOM 913 C CA . THR A 1 113 ? -17.168 1.289 26.040 1.00 74.69 113 THR A CA 1
ATOM 914 C C . THR A 1 113 ? -17.408 0.549 27.356 1.00 74.69 113 THR A C 1
ATOM 916 O O . THR A 1 113 ? -18.460 0.709 27.977 1.00 74.69 113 THR A O 1
ATOM 919 N N . TYR A 1 114 ? -16.408 -0.190 27.847 1.00 73.50 114 TYR A N 1
ATOM 920 C CA . TYR A 1 114 ? -16.497 -0.888 29.130 1.00 73.50 114 TYR A CA 1
ATOM 921 C C . TYR A 1 114 ? -16.597 0.071 30.330 1.00 73.50 114 TYR A C 1
ATOM 923 O O . TYR A 1 114 ? -17.310 -0.203 31.298 1.00 73.50 114 TYR A O 1
ATOM 931 N N . ILE A 1 115 ? -15.915 1.218 30.268 1.00 72.50 115 ILE A N 1
ATOM 932 C CA . ILE A 1 115 ? -15.898 2.213 31.351 1.00 72.50 115 ILE A CA 1
ATOM 933 C C . ILE A 1 115 ? -17.151 3.094 31.335 1.00 72.50 115 ILE A C 1
ATOM 935 O O . ILE A 1 115 ? -17.722 3.355 32.395 1.00 72.50 115 ILE A O 1
ATOM 939 N N . PHE A 1 116 ? -17.591 3.535 30.154 1.00 68.62 116 PHE A N 1
ATOM 940 C CA . PHE A 1 116 ? -18.728 4.443 30.000 1.00 68.62 116 PHE A CA 1
ATOM 941 C C . PHE A 1 116 ? -20.081 3.729 29.884 1.00 68.62 116 PHE A C 1
ATOM 943 O O . PHE A 1 116 ? -21.102 4.382 30.069 1.00 68.62 116 PHE A O 1
ATOM 950 N N . LYS A 1 117 ? -20.120 2.410 29.624 1.00 67.81 117 LYS A N 1
ATOM 951 C CA . LYS A 1 117 ? -21.351 1.623 29.376 1.00 67.81 117 LYS A CA 1
ATOM 952 C C . LYS A 1 117 ? -22.246 2.178 28.254 1.00 67.81 117 LYS A C 1
ATOM 954 O O . LYS A 1 117 ? -23.420 1.827 28.170 1.00 67.81 117 LYS A O 1
ATOM 959 N N . CYS A 1 118 ? -21.695 3.019 27.383 1.00 65.06 118 CYS A N 1
ATOM 960 C CA . CYS A 1 118 ? -22.401 3.637 26.266 1.00 65.06 118 CYS A CA 1
ATOM 961 C C . CYS A 1 118 ? -21.870 3.049 24.949 1.00 65.06 118 CYS A C 1
ATOM 963 O O . CYS A 1 118 ? -20.653 3.003 24.789 1.00 65.06 118 CYS A O 1
ATOM 965 N N . PRO A 1 119 ? -22.731 2.657 23.990 1.00 70.25 119 PRO A N 1
ATOM 966 C CA . PRO A 1 119 ? -22.307 2.032 22.729 1.00 70.25 119 PRO A CA 1
ATOM 967 C C . PRO A 1 119 ? -21.717 3.011 21.693 1.00 70.25 119 PRO A C 1
ATOM 969 O O . PRO A 1 119 ? -21.184 2.583 20.675 1.00 70.25 119 PRO A O 1
ATOM 972 N N . MET A 1 120 ? -21.785 4.325 21.935 1.00 74.25 120 MET A N 1
ATOM 973 C CA . MET A 1 120 ? -21.361 5.359 20.974 1.00 74.25 120 MET A CA 1
ATOM 974 C C . MET A 1 120 ? -19.877 5.289 20.543 1.00 74.25 120 MET A C 1
ATOM 976 O O . MET A 1 120 ? -19.623 5.428 19.348 1.00 74.25 120 MET A O 1
ATOM 980 N N . PRO A 1 121 ? -18.886 5.040 21.429 1.00 71.81 121 PRO A N 1
ATOM 981 C CA . PRO A 1 121 ? -17.474 4.963 21.028 1.00 71.81 121 PRO A CA 1
ATOM 982 C C . PRO A 1 121 ? -17.174 3.812 20.061 1.00 71.81 121 PRO A C 1
ATOM 984 O O . PRO A 1 121 ? -16.287 3.928 19.221 1.00 71.81 121 PRO A O 1
ATOM 987 N N . MET A 1 122 ? -17.934 2.719 20.153 1.00 71.31 122 MET A N 1
ATOM 988 C CA . MET A 1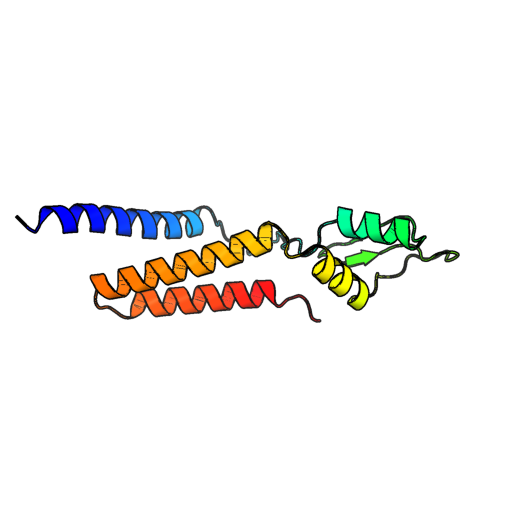 122 ? -17.783 1.554 19.282 1.00 71.31 122 MET A CA 1
ATOM 989 C C . MET A 1 122 ? -18.184 1.870 17.834 1.00 71.31 122 MET A C 1
ATOM 991 O O . MET A 1 122 ? -17.523 1.428 16.901 1.00 71.31 122 MET A O 1
ATOM 995 N N . ILE A 1 123 ? -19.230 2.682 17.648 1.00 76.81 123 ILE A N 1
ATOM 996 C CA . ILE A 1 123 ? -19.716 3.092 16.321 1.00 76.81 123 ILE A CA 1
ATOM 997 C C . ILE A 1 123 ? -18.695 4.005 15.630 1.00 76.81 123 ILE A C 1
ATOM 999 O O . ILE A 1 123 ? -18.462 3.870 14.433 1.00 76.81 123 ILE A O 1
ATOM 1003 N N . ILE A 1 124 ? -18.057 4.908 16.382 1.00 73.50 124 ILE A N 1
ATOM 1004 C CA . ILE A 1 124 ? -17.026 5.808 15.844 1.00 73.50 124 ILE A CA 1
ATOM 1005 C C . ILE A 1 124 ? -15.790 5.016 15.408 1.00 73.50 124 ILE A C 1
ATOM 1007 O O . ILE A 1 124 ? -15.267 5.277 14.330 1.00 73.50 124 ILE A O 1
ATOM 1011 N N . ALA A 1 125 ? -15.353 4.036 16.206 1.00 77.00 125 ALA A N 1
ATOM 1012 C CA . ALA A 1 125 ? -14.238 3.168 15.832 1.00 77.00 125 ALA A CA 1
ATOM 1013 C C . ALA A 1 125 ? -14.540 2.379 14.552 1.00 77.00 125 ALA A C 1
ATOM 1015 O O . ALA A 1 125 ? -13.738 2.395 13.631 1.00 77.00 125 ALA A O 1
ATOM 1016 N N . PHE A 1 126 ? -15.739 1.801 14.442 1.00 82.19 126 PHE A N 1
ATOM 1017 C CA . PHE A 1 126 ? -16.159 1.101 13.227 1.00 82.19 126 PHE A CA 1
ATOM 1018 C C . PHE A 1 126 ? -16.195 2.017 11.993 1.00 82.19 126 PHE A C 1
ATOM 1020 O O . PHE A 1 126 ? -15.751 1.630 10.916 1.00 82.19 126 PHE A O 1
ATOM 1027 N N . ALA A 1 127 ? -16.708 3.243 12.137 1.00 80.81 127 ALA A N 1
ATOM 1028 C CA . ALA A 1 127 ? -16.720 4.210 11.044 1.00 80.81 127 ALA A CA 1
ATOM 1029 C C . ALA A 1 127 ? -15.299 4.628 10.631 1.00 80.81 127 ALA A C 1
ATOM 1031 O O . ALA A 1 127 ? -15.029 4.777 9.442 1.00 80.81 127 ALA A O 1
ATOM 1032 N N . PHE A 1 128 ? -14.392 4.790 11.598 1.00 78.06 128 PHE A N 1
ATOM 1033 C CA . PHE A 1 128 ? -12.984 5.075 11.337 1.00 78.06 128 PHE A CA 1
ATOM 1034 C C . PHE A 1 128 ? -12.311 3.916 10.595 1.00 78.06 128 PHE A C 1
ATOM 1036 O O . PHE A 1 128 ? -11.719 4.147 9.546 1.00 78.06 128 PHE A O 1
ATOM 1043 N N . ASP A 1 129 ? -12.493 2.679 11.063 1.00 80.06 129 ASP A N 1
ATOM 1044 C CA . ASP A 1 129 ? -11.959 1.483 10.407 1.00 80.06 129 ASP A CA 1
ATOM 1045 C C . ASP A 1 129 ? -12.469 1.351 8.969 1.00 80.06 129 ASP A C 1
ATOM 1047 O O . ASP A 1 129 ? -11.694 1.037 8.071 1.00 80.06 129 ASP A O 1
ATOM 1051 N N . ALA A 1 130 ? -13.754 1.634 8.727 1.00 82.19 130 ALA A N 1
ATOM 1052 C CA . ALA A 1 130 ? -14.336 1.603 7.387 1.00 82.19 130 ALA A CA 1
ATOM 1053 C C . ALA A 1 130 ? -13.710 2.654 6.456 1.00 82.19 130 ALA A C 1
ATOM 1055 O O . ALA A 1 130 ? -13.452 2.367 5.290 1.00 82.19 130 ALA A O 1
ATOM 1056 N N . VAL A 1 131 ? -13.433 3.861 6.960 1.00 79.62 131 VAL A N 1
ATOM 1057 C CA . VAL A 1 131 ? -12.735 4.902 6.189 1.00 79.62 131 VAL A CA 1
ATOM 1058 C C . VAL A 1 131 ? -11.284 4.505 5.930 1.00 79.62 131 VAL A C 1
ATOM 1060 O O . VAL A 1 131 ? -10.809 4.674 4.812 1.00 79.62 131 VAL A O 1
ATOM 1063 N N . THR A 1 132 ? -10.581 3.951 6.920 1.00 78.50 132 THR A N 1
ATOM 1064 C CA . THR A 1 132 ? -9.204 3.473 6.743 1.00 78.50 132 THR A CA 1
ATOM 1065 C C . THR A 1 132 ? -9.137 2.319 5.745 1.00 78.50 132 THR A C 1
ATOM 1067 O O . THR A 1 132 ? -8.270 2.336 4.878 1.00 78.50 132 THR A O 1
ATOM 1070 N N . ALA A 1 133 ? -10.069 1.364 5.806 1.00 77.81 133 ALA A N 1
ATOM 1071 C CA . ALA A 1 133 ? -10.175 0.274 4.838 1.00 77.81 133 ALA A CA 1
ATOM 1072 C C . ALA A 1 133 ? -10.453 0.807 3.427 1.00 77.81 133 ALA A C 1
ATOM 1074 O O . ALA A 1 133 ? -9.750 0.444 2.492 1.00 77.81 133 ALA A O 1
ATOM 1075 N N . ALA A 1 134 ? -11.385 1.754 3.287 1.00 77.75 134 ALA A N 1
ATOM 1076 C CA . ALA A 1 134 ? -11.678 2.384 2.002 1.00 77.75 134 ALA A CA 1
ATOM 1077 C C . ALA A 1 134 ? -10.483 3.161 1.423 1.00 77.75 134 ALA A C 1
ATOM 1079 O O . ALA A 1 134 ? -10.358 3.255 0.211 1.00 77.75 134 ALA A O 1
ATOM 1080 N N . GLN A 1 135 ? -9.607 3.720 2.261 1.00 70.38 135 GLN A N 1
ATOM 1081 C CA . GLN A 1 135 ? -8.368 4.370 1.812 1.00 70.38 135 GLN A CA 1
ATOM 1082 C C . GLN A 1 135 ? -7.260 3.364 1.465 1.00 70.38 135 GLN A C 1
ATOM 1084 O O . GLN A 1 135 ? -6.354 3.705 0.711 1.00 70.38 135 GLN A O 1
ATOM 1089 N N . LEU A 1 136 ? -7.319 2.146 2.011 1.00 69.31 136 LEU A N 1
ATOM 1090 C CA . LEU A 1 136 ? -6.371 1.065 1.732 1.00 69.31 136 LEU A CA 1
ATOM 1091 C C . LEU A 1 136 ? -6.750 0.281 0.458 1.00 69.31 136 LEU A C 1
ATOM 1093 O O . LEU A 1 136 ? -5.873 -0.176 -0.256 1.00 69.31 136 LEU A O 1
ATOM 1097 N N . GLU A 1 137 ? -8.047 0.145 0.160 1.00 63.72 137 GLU A N 1
ATOM 1098 C CA . GLU A 1 137 ? -8.587 -0.624 -0.979 1.00 63.72 137 GLU A CA 1
ATOM 1099 C C . GLU A 1 137 ? -8.581 0.122 -2.327 1.00 63.72 137 GLU A C 1
ATOM 1101 O O . GLU A 1 137 ? -9.012 -0.434 -3.334 1.00 63.72 137 GLU A O 1
ATOM 1106 N N . LEU A 1 138 ? -8.083 1.362 -2.409 1.00 58.72 138 LEU A N 1
ATOM 1107 C CA . LEU A 1 138 ? -8.017 2.135 -3.668 1.00 58.72 138 LEU A CA 1
ATOM 1108 C C . LEU A 1 138 ? -7.015 1.576 -4.708 1.00 58.72 138 LEU A C 1
ATOM 1110 O O . LEU A 1 138 ? -6.617 2.285 -5.629 1.00 58.72 138 LEU A O 1
ATOM 1114 N N . GLU A 1 139 ? -6.618 0.314 -4.579 1.00 53.62 139 GLU A N 1
ATOM 1115 C CA . GLU A 1 139 ? -5.605 -0.367 -5.386 1.00 53.62 139 GLU A CA 1
ATOM 1116 C C . GLU A 1 139 ? -6.147 -1.062 -6.648 1.00 53.62 139 GLU A C 1
ATOM 1118 O O . GLU A 1 139 ? -5.340 -1.451 -7.486 1.00 53.62 139 GLU A O 1
ATOM 1123 N N . ASP A 1 140 ? -7.471 -1.156 -6.842 1.00 45.53 140 ASP A N 1
ATOM 1124 C CA . ASP A 1 140 ? -8.064 -2.072 -7.839 1.00 45.53 140 ASP A CA 1
ATOM 1125 C C . ASP A 1 140 ? -8.989 -1.430 -8.909 1.00 45.53 140 ASP A C 1
ATOM 1127 O O . ASP A 1 140 ? -9.957 -2.067 -9.340 1.00 45.53 140 ASP A O 1
ATOM 1131 N N . ILE A 1 141 ? -8.743 -0.194 -9.376 1.00 41.47 141 ILE A N 1
ATOM 1132 C CA . ILE A 1 141 ? -9.514 0.389 -10.508 1.00 41.47 141 ILE A CA 1
ATOM 1133 C C . ILE A 1 141 ? -8.615 0.876 -11.641 1.00 41.47 141 ILE A C 1
ATOM 1135 O O . ILE A 1 141 ? -7.769 1.758 -11.379 1.00 41.47 141 ILE A O 1
#

Radius of gyration: 21.54 Å; chains: 1; bounding box: 39×28×77 Å